Protein AF-A0AA40JJ33-F1 (afdb_monomer_lite)

Structure (mmCIF, N/CA/C/O backbone):
data_AF-A0AA40JJ33-F1
#
_entry.id   AF-A0AA40JJ33-F1
#
loop_
_atom_site.group_PDB
_atom_site.id
_atom_site.type_symbol
_atom_site.label_atom_id
_atom_site.label_alt_id
_atom_site.label_comp_id
_atom_site.label_asym_id
_atom_site.label_entity_id
_atom_site.label_seq_id
_atom_site.pdbx_PDB_ins_code
_atom_site.Cartn_x
_atom_site.Cartn_y
_atom_site.Cartn_z
_atom_site.occupancy
_atom_site.B_iso_or_equiv
_atom_site.auth_seq_id
_atom_site.auth_comp_id
_atom_site.auth_asym_id
_atom_site.auth_atom_id
_atom_site.pdbx_PDB_model_num
ATOM 1 N N . MET A 1 1 ? -1.045 2.223 -13.591 1.00 54.31 1 MET A N 1
ATOM 2 C CA . MET A 1 1 ? -1.815 1.137 -12.909 1.00 54.31 1 MET A CA 1
ATOM 3 C C . MET A 1 1 ? -0.829 0.152 -12.274 1.00 54.31 1 MET A C 1
ATOM 5 O O . MET A 1 1 ? 0.238 -0.013 -12.840 1.00 54.31 1 MET A O 1
ATOM 9 N N . PHE A 1 2 ? -1.138 -0.522 -11.152 1.00 53.12 2 PHE A N 1
ATOM 10 C CA . PHE A 1 2 ? -0.225 -1.495 -10.490 1.00 53.12 2 PHE A CA 1
ATOM 11 C C . PHE A 1 2 ? 0.309 -2.582 -11.458 1.00 53.12 2 PHE A C 1
ATOM 13 O O . PHE A 1 2 ? 1.418 -3.083 -11.300 1.00 53.12 2 PHE A O 1
ATOM 20 N N . LEU A 1 3 ? -0.457 -2.867 -12.515 1.00 55.81 3 LEU A N 1
ATOM 21 C CA . LEU A 1 3 ? -0.210 -3.887 -13.538 1.00 55.81 3 LEU A CA 1
ATOM 22 C C . LEU A 1 3 ? 0.632 -3.428 -14.726 1.00 55.81 3 LEU A C 1
ATOM 24 O O . LEU A 1 3 ? 1.103 -4.252 -15.496 1.00 55.81 3 LEU A O 1
ATOM 28 N N . GLU A 1 4 ? 0.886 -2.129 -14.842 1.00 54.31 4 GLU A N 1
ATOM 29 C CA . GLU A 1 4 ? 1.731 -1.541 -15.892 1.00 54.31 4 GLU A CA 1
ATOM 30 C C . GLU A 1 4 ? 3.208 -1.957 -15.749 1.00 54.31 4 GLU A C 1
ATOM 32 O O . GLU A 1 4 ? 4.038 -1.725 -16.623 1.00 54.31 4 GLU A O 1
ATOM 37 N N . TYR A 1 5 ? 3.535 -2.594 -14.622 1.00 56.12 5 TYR A N 1
ATOM 38 C CA . TYR A 1 5 ? 4.854 -3.112 -14.287 1.00 56.12 5 TYR A CA 1
ATOM 39 C C . TYR A 1 5 ? 4.971 -4.634 -14.385 1.00 56.12 5 TYR A C 1
ATOM 41 O O . TYR A 1 5 ? 6.077 -5.162 -14.222 1.00 56.12 5 TYR A O 1
ATOM 49 N N . SER A 1 6 ? 3.862 -5.328 -14.637 1.00 58.69 6 SER A N 1
ATOM 50 C CA . SER A 1 6 ? 3.858 -6.739 -14.998 1.00 58.69 6 SER A CA 1
ATOM 51 C C . SER A 1 6 ? 4.192 -6.799 -16.485 1.00 58.69 6 SER A C 1
ATOM 53 O O . SER A 1 6 ? 3.462 -6.235 -17.291 1.00 58.69 6 SER A O 1
ATOM 55 N N . GLY A 1 7 ? 5.337 -7.383 -16.852 1.00 53.41 7 GLY A N 1
ATOM 56 C CA . GLY A 1 7 ? 5.786 -7.433 -18.251 1.00 53.41 7 GLY A CA 1
ATOM 57 C C . GLY A 1 7 ? 4.694 -7.945 -19.201 1.00 53.41 7 GLY A C 1
ATOM 58 O O . GLY A 1 7 ? 3.814 -8.685 -18.762 1.00 53.41 7 GLY A O 1
ATOM 59 N N . GLU A 1 8 ? 4.788 -7.568 -20.484 1.00 55.97 8 GLU A N 1
ATOM 60 C CA . GLU A 1 8 ? 3.767 -7.640 -21.559 1.00 55.97 8 GLU A CA 1
ATOM 61 C C . GLU A 1 8 ? 3.009 -8.976 -21.755 1.00 55.97 8 GLU A C 1
ATOM 63 O O . GLU A 1 8 ? 2.153 -9.062 -22.628 1.00 55.97 8 GLU A O 1
ATOM 68 N N . ASN A 1 9 ? 3.289 -10.024 -20.978 1.00 55.31 9 ASN A N 1
ATOM 69 C CA . ASN A 1 9 ? 2.849 -11.388 -21.249 1.00 55.31 9 ASN A CA 1
ATOM 70 C C . ASN A 1 9 ? 2.297 -12.171 -20.041 1.00 55.31 9 ASN A C 1
ATOM 72 O O . ASN A 1 9 ? 2.183 -13.390 -20.142 1.00 55.31 9 ASN A O 1
ATOM 76 N N . ILE A 1 10 ? 2.044 -11.545 -18.880 1.00 57.19 10 ILE A N 1
ATOM 77 C CA . ILE A 1 10 ? 1.917 -12.322 -17.625 1.00 57.19 10 ILE A CA 1
ATOM 78 C C . ILE A 1 10 ? 0.571 -12.204 -16.901 1.00 57.19 10 ILE A C 1
ATOM 80 O O . ILE A 1 10 ? 0.227 -13.151 -16.196 1.00 57.19 10 ILE A O 1
ATOM 84 N N . ILE A 1 11 ? -0.222 -11.136 -17.052 1.00 58.72 11 ILE A N 1
ATOM 85 C CA . ILE A 1 11 ? -1.467 -11.042 -16.269 1.00 58.72 11 ILE A CA 1
ATOM 86 C C . ILE A 1 11 ? -2.639 -10.509 -17.087 1.00 58.72 11 ILE A C 1
ATOM 88 O O . ILE A 1 11 ? -2.567 -9.423 -17.656 1.00 58.72 11 ILE A O 1
ATOM 92 N N . ASP A 1 12 ? -3.711 -11.304 -17.125 1.00 67.12 12 ASP A N 1
ATOM 93 C CA . ASP A 1 12 ? -5.030 -10.878 -17.578 1.00 67.12 12 ASP A CA 1
ATOM 94 C C . ASP A 1 12 ? -5.442 -9.646 -16.743 1.00 67.12 12 ASP A C 1
ATOM 9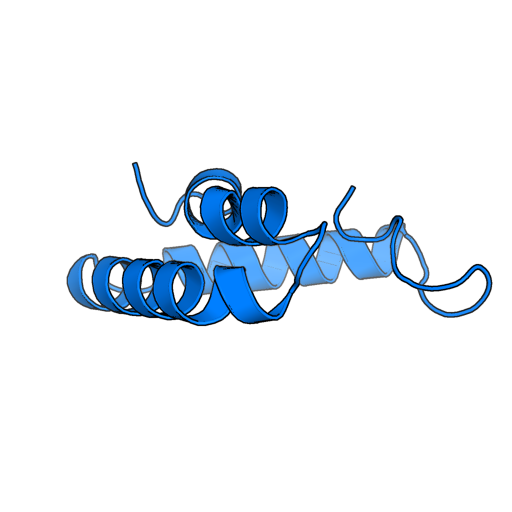6 O O . ASP A 1 12 ? -5.494 -9.738 -15.507 1.00 67.12 12 ASP A O 1
ATOM 100 N N . PRO A 1 13 ? -5.643 -8.475 -17.373 1.00 65.25 13 PRO A N 1
ATOM 101 C CA . PRO A 1 13 ? -5.955 -7.238 -16.668 1.00 65.25 13 PRO A CA 1
ATOM 102 C C . PRO A 1 13 ? -7.217 -7.345 -15.813 1.00 65.25 13 PRO A C 1
ATOM 104 O O . PRO A 1 13 ? -7.239 -6.797 -14.713 1.00 65.25 13 PRO A O 1
ATOM 107 N N . ASP A 1 14 ? -8.224 -8.086 -16.274 1.00 72.50 14 ASP A N 1
ATOM 108 C CA . ASP A 1 14 ? -9.491 -8.242 -15.565 1.00 72.50 14 ASP A CA 1
ATOM 109 C C . ASP A 1 14 ? -9.297 -9.147 -14.342 1.00 72.50 14 ASP A C 1
ATOM 111 O O . ASP A 1 14 ? -9.673 -8.776 -13.229 1.00 72.50 14 ASP A O 1
ATOM 115 N N . ALA A 1 15 ? -8.584 -10.270 -14.502 1.00 71.25 15 ALA A N 1
ATOM 116 C CA . ALA A 1 15 ? -8.254 -11.166 -13.384 1.00 71.25 15 ALA A CA 1
ATOM 117 C C . ALA A 1 15 ? -7.369 -10.487 -12.322 1.00 71.25 15 ALA A C 1
ATOM 119 O O . ALA A 1 15 ? -7.442 -10.774 -11.126 1.00 71.25 15 ALA A O 1
ATOM 120 N N . SER A 1 16 ? -6.515 -9.565 -12.758 1.00 71.88 16 SER A N 1
ATOM 121 C CA . SER A 1 16 ? -5.649 -8.782 -11.881 1.00 71.88 16 SER A CA 1
ATOM 122 C C . SER A 1 16 ? -6.406 -7.756 -11.047 1.00 71.88 16 SER A C 1
ATOM 124 O O . SER A 1 16 ? -6.078 -7.540 -9.879 1.00 71.88 16 SER A O 1
ATOM 126 N N . ILE A 1 17 ? -7.377 -7.085 -11.670 1.00 74.06 17 ILE A N 1
ATOM 127 C CA . ILE A 1 17 ? -8.253 -6.126 -11.000 1.00 74.06 17 ILE A CA 1
ATOM 128 C C . ILE A 1 17 ? -9.109 -6.873 -9.981 1.00 74.06 17 ILE A C 1
ATOM 130 O O . ILE A 1 17 ? -9.161 -6.451 -8.830 1.00 74.06 17 ILE A O 1
ATOM 134 N N . GLU A 1 18 ? -9.670 -8.025 -10.352 1.00 77.75 18 GLU A N 1
ATOM 135 C CA . GLU A 1 18 ? -10.456 -8.864 -9.442 1.00 77.75 18 GLU A CA 1
ATOM 136 C C . GLU A 1 18 ? -9.640 -9.300 -8.211 1.00 77.75 18 GLU A C 1
ATOM 138 O O . GLU A 1 18 ? -10.103 -9.179 -7.075 1.00 77.75 18 GLU A O 1
ATOM 143 N N . LEU A 1 19 ? -8.384 -9.722 -8.403 1.00 76.38 19 LEU A N 1
ATOM 144 C CA . LEU A 1 19 ? -7.465 -10.041 -7.302 1.00 76.38 19 LEU A CA 1
ATOM 145 C C . LEU A 1 19 ? -7.151 -8.824 -6.422 1.00 76.38 19 LEU A C 1
ATOM 147 O O . LEU A 1 19 ? -7.123 -8.943 -5.197 1.00 76.38 19 LEU A O 1
ATOM 151 N N . LEU A 1 20 ? -6.923 -7.650 -7.017 1.00 77.25 20 LEU A N 1
ATOM 152 C CA . LEU A 1 20 ? -6.683 -6.413 -6.267 1.00 77.25 20 LEU A CA 1
ATOM 153 C C . LEU A 1 20 ? -7.910 -5.991 -5.454 1.00 77.25 20 LEU A C 1
ATOM 155 O O . LEU A 1 20 ? -7.757 -5.566 -4.311 1.00 77.25 20 LEU A O 1
ATOM 159 N N . GLU A 1 21 ? -9.114 -6.141 -6.001 1.00 80.44 21 GLU A N 1
ATOM 160 C CA . GLU A 1 21 ? -10.371 -5.866 -5.301 1.00 80.44 21 GLU A CA 1
ATOM 161 C C . GLU A 1 21 ? -10.614 -6.848 -4.151 1.00 80.44 21 GLU A C 1
ATOM 163 O O . GLU A 1 21 ? -11.058 -6.445 -3.072 1.00 80.44 21 GLU A O 1
ATOM 168 N N . GLN A 1 22 ? -10.292 -8.130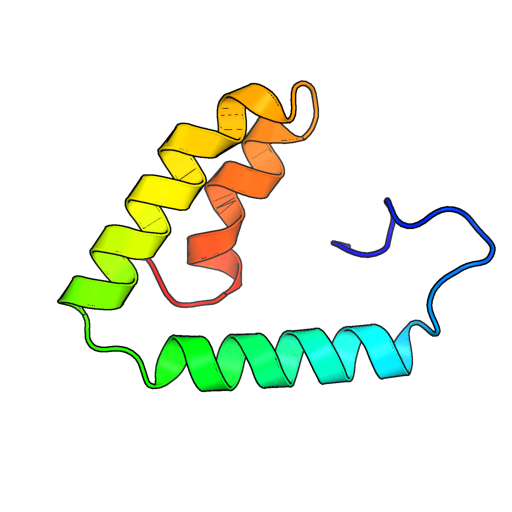 -4.340 1.00 82.81 22 GLN A N 1
ATOM 169 C CA . GLN A 1 22 ? -10.344 -9.127 -3.269 1.00 82.81 22 GLN A CA 1
ATOM 170 C C . GLN A 1 22 ? -9.366 -8.783 -2.144 1.00 82.81 22 GLN A C 1
ATOM 172 O O . GLN A 1 22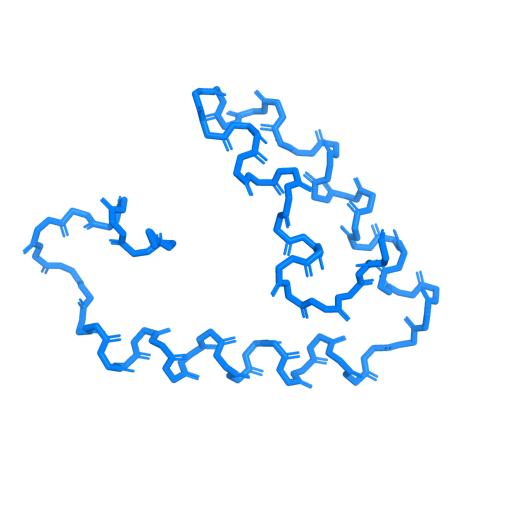 ? -9.769 -8.726 -0.981 1.00 82.81 22 GLN A O 1
ATOM 177 N N . ILE A 1 23 ? -8.112 -8.475 -2.488 1.00 81.19 23 ILE A N 1
ATOM 178 C CA . ILE A 1 23 ? -7.088 -8.064 -1.520 1.00 81.19 23 ILE A CA 1
ATOM 179 C C . ILE A 1 23 ? -7.533 -6.795 -0.787 1.00 81.19 23 ILE A C 1
ATOM 181 O O . ILE A 1 23 ? -7.490 -6.756 0.439 1.00 81.19 23 ILE A O 1
ATOM 185 N N . ALA A 1 24 ? -8.021 -5.774 -1.495 1.00 81.31 24 ALA A N 1
ATOM 186 C CA . ALA A 1 24 ? -8.521 -4.548 -0.875 1.00 81.31 24 ALA A CA 1
ATOM 187 C C . ALA A 1 24 ? -9.678 -4.827 0.102 1.00 81.31 24 ALA A C 1
ATOM 189 O O . ALA A 1 24 ? -9.677 -4.314 1.221 1.00 81.31 24 ALA A O 1
ATOM 190 N N . ASN A 1 25 ? -10.625 -5.695 -0.270 1.00 83.25 25 ASN A N 1
ATOM 191 C CA . ASN A 1 25 ? -11.729 -6.107 0.602 1.00 83.25 25 ASN A CA 1
ATOM 192 C C . ASN A 1 25 ? -11.263 -6.852 1.860 1.00 83.25 25 ASN A C 1
ATOM 194 O O . ASN A 1 25 ? -11.865 -6.702 2.922 1.00 83.25 25 ASN A O 1
ATOM 198 N N . GLU A 1 26 ? -10.227 -7.683 1.765 1.00 84.75 26 GLU A N 1
ATOM 199 C CA . GLU A 1 26 ? -9.655 -8.369 2.928 1.00 84.75 26 GLU A CA 1
ATOM 200 C C . GLU A 1 26 ? -8.894 -7.409 3.837 1.00 84.75 26 GLU A C 1
ATOM 202 O O . GLU A 1 26 ? -9.082 -7.423 5.054 1.00 84.75 26 GLU A O 1
ATOM 207 N N . LEU A 1 27 ? -8.107 -6.514 3.249 1.00 83.06 27 LEU A N 1
ATOM 208 C CA . LEU A 1 27 ? -7.378 -5.475 3.966 1.00 83.06 27 LEU A CA 1
ATOM 209 C C . LEU A 1 27 ? -8.328 -4.515 4.704 1.00 83.06 27 LEU A C 1
ATOM 211 O O . LEU A 1 27 ? -8.044 -4.097 5.827 1.00 83.06 27 LEU A O 1
ATOM 215 N N . GLN A 1 28 ? -9.510 -4.239 4.145 1.00 80.19 28 GLN A N 1
ATOM 216 C CA . GLN A 1 28 ? -10.573 -3.499 4.834 1.00 80.19 28 GLN A CA 1
ATOM 217 C C . GLN A 1 28 ? -11.259 -4.283 5.965 1.00 80.19 28 GLN A C 1
ATOM 219 O O . GLN A 1 28 ? -11.973 -3.695 6.773 1.00 80.19 28 GLN A O 1
ATOM 224 N N . LYS A 1 29 ? -11.061 -5.591 6.104 1.00 85.81 29 LYS A N 1
ATOM 225 C CA . LYS A 1 29 ? -11.573 -6.335 7.271 1.00 85.81 29 LYS A CA 1
ATOM 226 C C . LYS A 1 29 ? -10.601 -6.314 8.450 1.00 85.81 29 LYS A C 1
ATOM 228 O O . LYS A 1 29 ? -10.992 -6.695 9.550 1.00 85.81 29 LYS A O 1
ATOM 233 N N . MET A 1 30 ? -9.364 -5.864 8.234 1.00 84.81 30 MET A N 1
ATOM 234 C CA . MET A 1 30 ? -8.364 -5.700 9.290 1.00 84.81 30 MET A CA 1
ATOM 235 C C . MET A 1 30 ? -8.764 -4.575 10.247 1.00 84.81 30 MET A C 1
ATOM 237 O O . MET A 1 30 ? -9.367 -3.578 9.834 1.00 84.81 30 MET A O 1
ATOM 241 N N . SER A 1 31 ? -8.388 -4.723 11.515 1.00 86.69 31 SER A N 1
ATOM 242 C CA . SER A 1 31 ? -8.558 -3.686 12.535 1.00 86.69 31 SER A CA 1
ATOM 243 C C . SER A 1 31 ? -7.69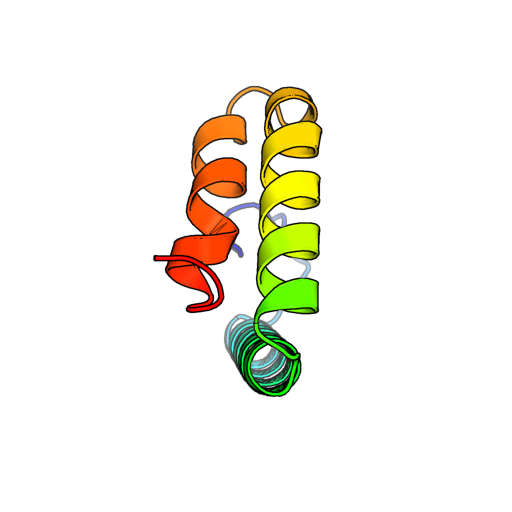2 -2.459 12.244 1.00 86.69 31 SER A C 1
ATOM 245 O O . SER A 1 31 ? -6.649 -2.557 11.595 1.00 86.69 31 SER A O 1
ATOM 247 N N . ASP A 1 32 ? -8.069 -1.300 12.784 1.00 84.12 32 ASP A N 1
ATOM 248 C CA . ASP A 1 32 ? -7.320 -0.051 12.582 1.00 84.12 32 ASP A CA 1
ATOM 249 C C . ASP A 1 32 ? -5.846 -0.172 13.006 1.00 84.12 32 ASP A C 1
ATOM 251 O O . ASP A 1 32 ? -4.954 0.348 12.335 1.00 84.12 32 ASP A O 1
ATOM 255 N N . SER A 1 33 ? -5.560 -0.928 14.073 1.00 85.94 33 SER A N 1
ATOM 256 C CA . SER A 1 33 ? -4.187 -1.205 14.513 1.00 85.94 33 SER A CA 1
ATOM 257 C C . SER A 1 33 ? -3.388 -2.034 13.509 1.00 85.94 33 SER A C 1
ATOM 259 O O . SER A 1 33 ? -2.206 -1.768 13.283 1.00 85.94 33 SER A O 1
ATOM 261 N N . GLU A 1 34 ? -4.019 -3.032 12.893 1.00 87.88 34 GLU A N 1
ATOM 262 C CA . GLU A 1 34 ? -3.374 -3.889 11.897 1.00 87.88 34 GLU A CA 1
ATOM 263 C C . GLU A 1 34 ? -3.136 -3.123 10.594 1.00 87.88 34 GLU A C 1
ATOM 265 O O . GLU A 1 34 ? -2.051 -3.209 10.018 1.00 87.88 34 GLU A O 1
ATOM 270 N N . ARG A 1 35 ? -4.104 -2.302 10.173 1.00 87.19 35 ARG A N 1
ATOM 271 C CA . ARG A 1 35 ? -3.974 -1.412 9.013 1.00 87.19 35 ARG A CA 1
ATOM 272 C C . ARG A 1 35 ? -2.863 -0.385 9.200 1.00 87.19 35 ARG A C 1
ATOM 274 O O . ARG A 1 35 ? -2.052 -0.189 8.294 1.00 87.19 35 ARG A O 1
ATOM 281 N N . ALA A 1 36 ? -2.770 0.227 10.381 1.00 87.12 36 ALA A N 1
ATOM 282 C CA . ALA A 1 36 ? -1.695 1.157 10.713 1.00 87.12 36 ALA A CA 1
ATOM 283 C C . ALA A 1 36 ? -0.322 0.465 10.693 1.00 87.12 36 ALA A C 1
ATOM 285 O O . ALA A 1 36 ? 0.642 1.012 10.149 1.00 87.12 36 ALA A O 1
ATOM 286 N N . SER A 1 37 ? -0.230 -0.757 11.234 1.00 90.00 37 SER A N 1
ATOM 287 C CA . SER A 1 37 ? 1.016 -1.530 11.208 1.00 90.00 37 SER A CA 1
ATOM 288 C C . SER A 1 37 ? 1.427 -1.897 9.784 1.00 90.00 37 SER A C 1
ATOM 290 O O . SER A 1 37 ? 2.588 -1.718 9.424 1.00 90.00 37 SER A O 1
ATOM 292 N N . LEU A 1 38 ? 0.488 -2.371 8.961 1.00 87.81 38 LEU A N 1
ATOM 293 C CA . LEU A 1 38 ? 0.749 -2.724 7.567 1.00 87.81 38 LEU A CA 1
ATOM 294 C C . LEU A 1 38 ? 1.170 -1.496 6.753 1.00 87.81 38 LEU A C 1
ATOM 296 O O . LEU A 1 38 ? 2.158 -1.550 6.025 1.00 87.81 38 LEU A O 1
ATOM 300 N N . SER A 1 39 ? 0.471 -0.373 6.925 1.00 88.88 39 SER A N 1
ATOM 301 C CA . SER A 1 39 ? 0.798 0.896 6.264 1.00 88.88 39 SER A CA 1
ATOM 302 C C . SER A 1 39 ? 2.217 1.345 6.594 1.00 88.88 39 SER A C 1
ATOM 304 O O . SER A 1 39 ? 2.966 1.754 5.708 1.00 88.88 39 SER A O 1
ATOM 306 N N . LYS A 1 40 ? 2.624 1.211 7.861 1.00 89.94 40 LYS A N 1
ATOM 307 C CA . LYS A 1 40 ? 3.996 1.493 8.283 1.00 89.94 40 LYS A CA 1
ATOM 308 C C . LYS A 1 40 ? 4.999 0.551 7.616 1.00 89.94 40 LYS A C 1
ATOM 310 O O . LYS A 1 40 ? 5.967 1.030 7.039 1.00 89.94 40 LYS A O 1
ATOM 315 N N . SER A 1 41 ? 4.745 -0.758 7.620 1.00 90.88 41 SER A N 1
ATOM 316 C CA . SER A 1 41 ? 5.620 -1.738 6.961 1.00 90.88 41 SER A CA 1
ATOM 317 C C . SER A 1 41 ? 5.776 -1.480 5.461 1.00 90.88 41 SER A C 1
ATOM 319 O O . SER A 1 41 ? 6.876 -1.612 4.932 1.00 90.88 41 SER A O 1
ATOM 321 N N . ILE A 1 42 ? 4.705 -1.068 4.779 1.00 89.25 42 ILE A N 1
ATOM 322 C CA . ILE A 1 42 ? 4.745 -0.701 3.358 1.00 89.25 42 ILE A CA 1
ATOM 323 C C . ILE A 1 42 ? 5.623 0.538 3.145 1.00 89.25 42 ILE A C 1
ATOM 325 O O . ILE A 1 42 ? 6.485 0.526 2.267 1.00 89.25 42 ILE A O 1
ATOM 329 N N . ARG A 1 43 ? 5.457 1.583 3.966 1.00 88.88 43 ARG A N 1
ATOM 330 C CA . ARG A 1 43 ? 6.280 2.805 3.897 1.00 88.88 43 ARG A CA 1
ATOM 331 C C . ARG A 1 43 ? 7.755 2.528 4.198 1.00 88.88 43 ARG A C 1
ATOM 333 O O . ARG A 1 43 ? 8.618 3.081 3.526 1.00 88.88 43 ARG A O 1
ATOM 340 N N . ASP A 1 44 ? 8.044 1.637 5.143 1.00 92.38 44 ASP A N 1
ATOM 341 C CA . ASP A 1 44 ? 9.412 1.223 5.481 1.00 92.38 44 ASP A CA 1
ATOM 342 C C . ASP A 1 44 ? 10.063 0.408 4.344 1.00 92.38 44 ASP A C 1
ATOM 344 O O . ASP A 1 44 ? 11.275 0.484 4.125 1.00 92.38 44 ASP A O 1
ATOM 348 N N . LEU A 1 45 ? 9.266 -0.356 3.589 1.00 90.94 45 LEU A N 1
ATOM 349 C CA . LEU A 1 45 ? 9.727 -1.145 2.444 1.00 90.94 45 LEU A CA 1
ATOM 350 C C . LEU A 1 45 ? 9.851 -0.309 1.159 1.00 90.94 45 LEU A C 1
ATOM 352 O O . LEU A 1 45 ? 10.682 -0.614 0.303 1.00 90.94 45 LEU A O 1
ATOM 356 N N . ALA A 1 46 ? 9.060 0.758 1.022 1.00 89.88 46 ALA A N 1
ATOM 357 C CA . ALA A 1 46 ? 8.963 1.569 -0.188 1.00 89.88 46 ALA A CA 1
ATOM 358 C C . ALA A 1 46 ? 10.317 2.028 -0.776 1.00 89.88 46 ALA A C 1
ATOM 360 O O . ALA A 1 46 ? 10.496 1.878 -1.989 1.00 89.88 46 ALA A O 1
ATOM 361 N N . PRO A 1 47 ? 11.316 2.486 0.012 1.00 89.69 47 PRO A N 1
ATOM 362 C CA . PRO A 1 47 ? 12.622 2.887 -0.521 1.00 89.69 47 PRO A CA 1
AT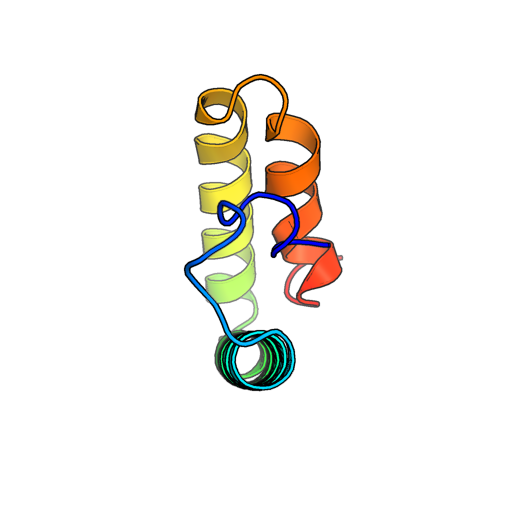OM 363 C C . PRO A 1 47 ? 13.360 1.780 -1.292 1.00 89.69 47 PRO A C 1
ATOM 365 O O . PRO A 1 47 ? 14.160 2.080 -2.178 1.00 89.69 47 PRO A O 1
ATOM 368 N N . GLN A 1 48 ? 13.079 0.503 -1.007 1.00 91.62 48 GLN A N 1
ATOM 369 C CA . GLN A 1 48 ? 13.717 -0.639 -1.678 1.00 91.62 48 GLN A CA 1
ATOM 370 C C . GLN A 1 48 ? 13.243 -0.823 -3.127 1.00 91.62 48 GLN A C 1
ATOM 372 O O . GLN A 1 48 ? 13.912 -1.484 -3.918 1.00 91.62 48 GLN A O 1
ATOM 377 N N . TYR A 1 49 ? 12.124 -0.200 -3.506 1.00 83.31 49 TYR A N 1
ATOM 378 C CA . TYR A 1 49 ? 11.568 -0.265 -4.859 1.00 83.31 49 TYR A CA 1
ATOM 379 C C . TYR A 1 49 ? 12.109 0.826 -5.804 1.00 83.31 49 TYR A C 1
ATOM 381 O O . TYR A 1 49 ? 11.655 0.934 -6.949 1.00 83.31 49 TYR A O 1
ATOM 389 N N . GLY A 1 50 ? 13.079 1.633 -5.353 1.00 88.00 50 GLY A N 1
ATOM 390 C CA . GLY A 1 50 ? 13.793 2.608 -6.181 1.00 88.00 50 GLY A CA 1
ATOM 391 C C . GLY A 1 50 ? 12.845 3.611 -6.860 1.00 88.00 50 GLY A C 1
ATOM 392 O O . GLY A 1 50 ? 12.133 4.325 -6.156 1.00 88.00 50 GLY A O 1
ATOM 393 N N . PRO A 1 51 ? 12.766 3.671 -8.206 1.00 86.56 51 PRO A N 1
ATOM 394 C CA . PRO A 1 51 ? 11.862 4.588 -8.914 1.00 86.56 51 PRO A CA 1
ATOM 395 C C . PRO A 1 51 ? 10.377 4.432 -8.553 1.00 86.56 51 PRO A C 1
ATOM 397 O O . PRO A 1 51 ? 9.597 5.361 -8.745 1.00 86.56 51 PRO A O 1
ATOM 400 N N . ARG A 1 52 ? 9.975 3.263 -8.036 1.00 82.12 52 ARG A N 1
ATOM 401 C CA . ARG A 1 52 ? 8.590 2.969 -7.637 1.00 82.12 52 ARG A CA 1
ATOM 402 C C . ARG A 1 52 ? 8.326 3.247 -6.155 1.00 82.12 52 ARG A C 1
ATOM 404 O O . ARG A 1 52 ? 7.223 2.982 -5.692 1.00 82.12 52 ARG A O 1
ATOM 411 N N . ALA A 1 53 ? 9.296 3.784 -5.413 1.00 86.75 53 ALA A N 1
ATOM 412 C CA . ALA A 1 53 ? 9.145 4.052 -3.984 1.00 86.75 53 ALA A CA 1
ATOM 413 C C . ALA A 1 53 ? 7.933 4.944 -3.677 1.00 86.75 53 ALA A C 1
ATOM 415 O O . ALA A 1 53 ? 7.171 4.638 -2.766 1.00 86.75 53 ALA A O 1
ATOM 416 N N . ASN A 1 54 ? 7.691 5.987 -4.476 1.00 85.25 54 ASN A N 1
ATOM 417 C CA . ASN A 1 54 ? 6.528 6.864 -4.290 1.00 85.25 54 ASN A CA 1
ATOM 418 C C . ASN A 1 54 ? 5.213 6.093 -4.470 1.00 85.25 54 ASN A C 1
ATOM 420 O O . ASN A 1 54 ? 4.344 6.133 -3.610 1.00 85.25 54 ASN A O 1
ATOM 424 N N . PHE A 1 55 ? 5.125 5.279 -5.524 1.00 85.12 55 PHE A N 1
ATOM 425 C CA . PHE A 1 55 ? 3.956 4.442 -5.782 1.00 85.12 55 PHE A CA 1
ATOM 426 C C . PHE A 1 55 ? 3.673 3.447 -4.646 1.00 85.12 55 PHE A C 1
ATOM 428 O O . PHE A 1 55 ? 2.526 3.272 -4.244 1.00 85.12 55 PHE A O 1
ATOM 435 N N . VAL A 1 56 ? 4.718 2.806 -4.112 1.00 86.00 56 VAL A N 1
ATOM 436 C CA . VAL A 1 56 ? 4.587 1.871 -2.983 1.00 86.00 56 VAL A CA 1
ATOM 437 C C . VAL A 1 56 ? 4.227 2.612 -1.691 1.00 86.00 56 VAL A C 1
ATOM 439 O O . VAL A 1 56 ? 3.442 2.101 -0.902 1.00 86.00 56 VAL A O 1
ATOM 442 N N . THR A 1 57 ? 4.731 3.831 -1.493 1.00 87.75 57 THR A N 1
ATOM 443 C CA . THR A 1 57 ? 4.401 4.677 -0.330 1.00 87.75 57 THR A CA 1
ATOM 444 C C . THR A 1 57 ? 2.928 5.082 -0.315 1.00 87.75 57 THR A C 1
ATOM 446 O O . THR A 1 57 ? 2.319 5.089 0.755 1.00 87.75 57 THR A O 1
ATOM 449 N N . ASP A 1 58 ? 2.356 5.359 -1.488 1.00 87.00 58 ASP A N 1
ATOM 450 C CA . ASP A 1 58 ? 0.957 5.777 -1.657 1.00 87.00 58 ASP A CA 1
ATOM 451 C C . ASP A 1 58 ? -0.024 4.590 -1.692 1.00 87.00 58 ASP A C 1
ATOM 453 O O . ASP A 1 58 ? -1.244 4.765 -1.661 1.00 87.00 58 ASP A O 1
ATOM 457 N N . LEU A 1 59 ? 0.492 3.357 -1.737 1.00 85.31 59 LEU A N 1
ATOM 458 C CA . LEU A 1 59 ? -0.310 2.137 -1.813 1.00 85.31 59 LEU A CA 1
ATOM 459 C C . LEU A 1 59 ? -1.333 1.985 -0.675 1.00 85.31 59 LEU A C 1
ATOM 461 O O . LEU A 1 59 ? -2.477 1.640 -0.968 1.00 85.31 59 LEU A O 1
ATOM 465 N N . PRO A 1 60 ? -0.987 2.242 0.602 1.00 86.06 60 PRO A N 1
ATOM 466 C CA . PRO A 1 60 ? -1.940 2.105 1.698 1.00 86.06 60 PRO A CA 1
ATOM 467 C C . PRO A 1 60 ? -3.138 3.054 1.563 1.00 86.06 60 PRO A C 1
ATOM 469 O O . PRO A 1 60 ? -4.267 2.665 1.859 1.00 86.06 60 PRO A O 1
ATOM 472 N N . SER A 1 61 ? -2.907 4.271 1.066 1.00 85.19 61 SER A N 1
ATOM 473 C CA . SER A 1 61 ? -3.967 5.247 0.799 1.00 85.19 61 SER A CA 1
ATOM 474 C C . SER A 1 61 ? -4.819 4.823 -0.399 1.00 85.19 61 SER A C 1
ATOM 476 O O . SER A 1 61 ? -6.044 4.847 -0.324 1.00 85.19 61 SER A O 1
ATOM 478 N N . ASN A 1 62 ? -4.193 4.320 -1.468 1.00 82.69 62 ASN A N 1
ATOM 479 C CA . ASN A 1 62 ? -4.906 3.795 -2.641 1.00 82.69 62 ASN A CA 1
ATOM 480 C C . ASN A 1 62 ? -5.764 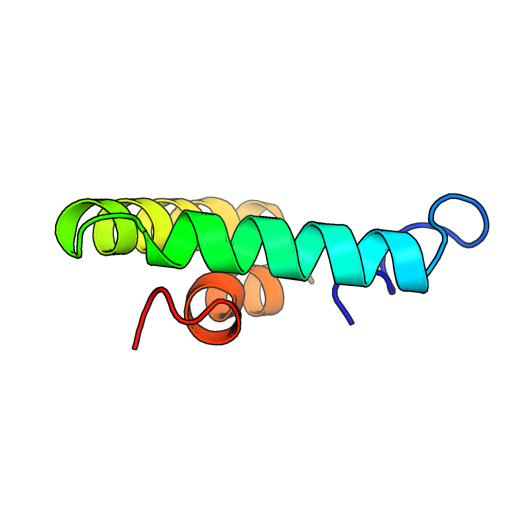2.555 -2.328 1.00 82.69 62 ASN A C 1
ATOM 482 O O . ASN A 1 62 ? -6.781 2.336 -2.979 1.00 82.69 62 ASN A O 1
ATOM 486 N N . LEU A 1 63 ? -5.367 1.751 -1.338 1.00 81.00 63 LEU A N 1
ATOM 487 C CA . LEU A 1 63 ? -6.106 0.571 -0.871 1.00 81.00 63 LEU A CA 1
ATOM 488 C C . LEU A 1 63 ? -7.136 0.896 0.228 1.00 81.00 63 LEU A C 1
ATOM 490 O O . LEU A 1 63 ? -7.837 -0.001 0.696 1.00 81.00 63 LEU A O 1
ATOM 494 N N . GLY A 1 64 ? -7.242 2.159 0.657 1.00 79.44 64 GLY A N 1
ATOM 495 C CA . GLY A 1 64 ? -8.196 2.592 1.683 1.00 79.44 64 GLY A CA 1
ATOM 496 C C . GLY A 1 64 ? -7.900 2.056 3.088 1.00 79.44 64 GLY A C 1
ATOM 497 O O . GLY A 1 64 ? -8.812 1.934 3.906 1.00 79.44 64 GLY A O 1
ATOM 498 N N . ILE A 1 65 ? -6.640 1.709 3.372 1.00 81.94 65 ILE A N 1
ATOM 499 C CA . ILE A 1 65 ? -6.188 1.231 4.690 1.00 81.94 65 ILE A CA 1
ATOM 500 C C . ILE A 1 65 ? -5.426 2.287 5.500 1.00 81.94 65 ILE A C 1
ATOM 502 O O . ILE A 1 65 ? -5.141 2.062 6.673 1.00 81.94 65 ILE A O 1
ATOM 506 N N . SER A 1 66 ? -5.123 3.438 4.905 1.00 72.06 66 SER A N 1
ATOM 507 C CA . SER A 1 66 ? -4.541 4.613 5.562 1.00 72.06 66 SER A CA 1
ATOM 508 C C . SER A 1 66 ? -5.257 5.857 5.056 1.00 72.06 66 SER A C 1
ATOM 510 O O . SER A 1 66 ? -5.483 5.959 3.851 1.00 72.06 66 SER A O 1
ATOM 512 N N . GLU A 1 67 ? -5.557 6.807 5.945 1.00 57.09 67 GLU A N 1
ATOM 513 C CA . GLU A 1 67 ? -5.772 8.206 5.537 1.00 57.09 67 GLU A CA 1
ATOM 514 C C . GLU A 1 67 ? -4.452 8.852 5.091 1.00 57.09 67 GLU A C 1
ATOM 516 O O . GLU A 1 67 ? -3.376 8.419 5.587 1.00 57.09 67 GLU A O 1
#

Radius of gyration: 12.82 Å; chains: 1; bounding box: 26×20×36 Å

pLDDT: mean 78.53, std 12.01, range [53.12, 92.38]

Foldseek 3Di:
DVCVPVPPPDDDPVVVVVVLVVVLVVLVVDDLVVLVVVLVVQLVCLVVVPVCSVVSNCVSVVSVSDD

Sequence (67 aa):
MFLEYSGENIIDPDASIELLEQIANELQKMSDSERASLSKSIRDLAPQYGPRANFVTDLPSNLGISE

Organism: Burkholderia pseudomallei (NCBI:txid28450)

Secondary structure (DSSP, 8-state):
-GGGGS-TTS--HHHHHHHHHHHHHHHTTS-HHHHHHHHHHHHHHGGGGGGGHHHHHHHHHHTTS--